Protein AF-A0A6C1KLJ1-F1 (afdb_monomer_lite)

Radius of gyration: 15.76 Å; chains: 1; bounding box: 23×33×44 Å

pLDDT: mean 94.4, std 9.0, range [53.12, 98.75]

Structure (mmCIF, N/CA/C/O backbone):
data_AF-A0A6C1KLJ1-F1
#
_entry.id   AF-A0A6C1KLJ1-F1
#
loop_
_atom_site.group_PDB
_atom_site.id
_atom_site.type_symbol
_atom_site.label_atom_id
_atom_site.label_alt_id
_atom_site.label_comp_id
_atom_site.label_asym_id
_atom_site.label_entity_id
_atom_site.label_seq_id
_atom_site.pdbx_PDB_ins_code
_atom_site.Cartn_x
_atom_site.Cartn_y
_atom_site.Cartn_z
_atom_site.occupancy
_atom_site.B_iso_or_equiv
_atom_site.auth_seq_id
_atom_site.auth_comp_id
_atom_site.auth_asym_id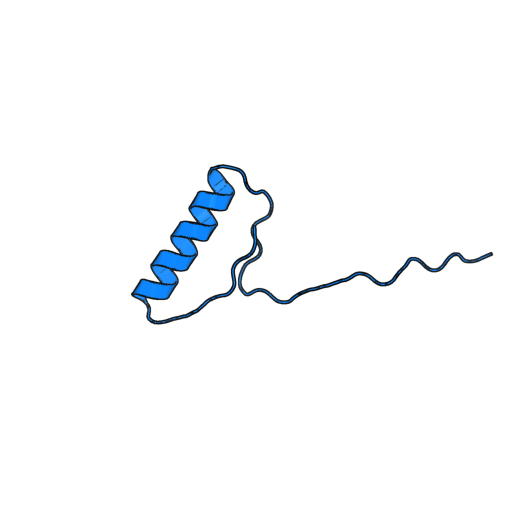
_atom_site.auth_atom_id
_atom_site.pdbx_PDB_model_num
ATOM 1 N N . MET A 1 1 ? 6.745 -25.873 -35.657 1.00 53.12 1 MET A N 1
ATOM 2 C CA . MET A 1 1 ? 6.535 -26.282 -34.255 1.00 53.12 1 MET A CA 1
ATOM 3 C C . MET A 1 1 ? 5.939 -25.094 -33.541 1.00 53.12 1 MET A C 1
ATOM 5 O O . MET A 1 1 ? 6.592 -24.063 -33.473 1.00 53.12 1 MET A O 1
ATOM 9 N N . GLU A 1 2 ? 4.690 -25.205 -33.117 1.00 68.44 2 GLU A N 1
ATOM 10 C CA . GLU A 1 2 ? 4.036 -24.177 -32.314 1.00 68.44 2 GLU A CA 1
ATOM 11 C C . GLU A 1 2 ? 4.525 -24.346 -30.874 1.00 68.44 2 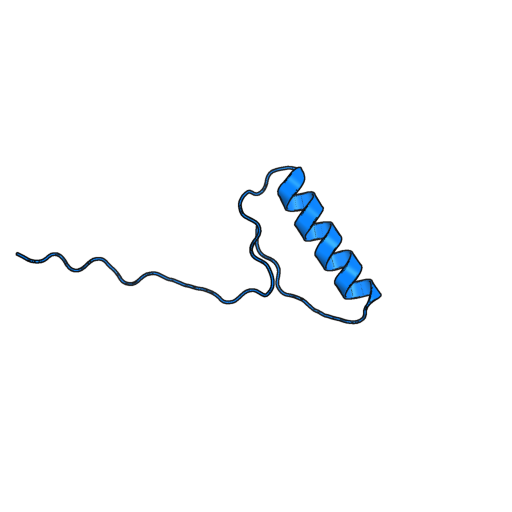GLU A C 1
ATOM 13 O O . GLU A 1 2 ? 4.362 -25.407 -30.273 1.00 68.44 2 GLU A O 1
ATOM 18 N N . HIS A 1 3 ? 5.237 -23.351 -30.354 1.00 71.31 3 HIS A N 1
ATOM 19 C CA . HIS A 1 3 ? 5.549 -23.282 -28.932 1.00 71.31 3 HIS A CA 1
ATOM 20 C C . HIS A 1 3 ? 4.415 -22.509 -28.270 1.00 71.31 3 HIS A C 1
ATOM 22 O O . HIS A 1 3 ? 4.356 -21.285 -28.375 1.00 71.31 3 HIS A O 1
ATOM 28 N N . ALA A 1 4 ? 3.495 -23.236 -27.636 1.00 80.38 4 ALA A N 1
ATOM 29 C CA . ALA A 1 4 ? 2.495 -22.621 -26.778 1.00 80.38 4 ALA A CA 1
ATOM 30 C C . ALA A 1 4 ? 3.219 -21.931 -25.613 1.00 80.38 4 ALA A C 1
ATOM 32 O O . ALA A 1 4 ? 4.096 -22.524 -24.979 1.00 80.38 4 ALA A O 1
ATOM 33 N N . LEU A 1 5 ? 2.895 -20.660 -25.375 1.00 85.25 5 LEU A N 1
ATOM 34 C CA . LEU A 1 5 ? 3.427 -19.928 -24.231 1.00 85.25 5 LEU A CA 1
ATOM 35 C C . LEU A 1 5 ? 2.897 -20.563 -22.934 1.00 85.25 5 LEU A C 1
ATOM 37 O O . LEU A 1 5 ? 1.766 -21.052 -22.926 1.00 85.25 5 LEU A O 1
ATOM 41 N N . PRO A 1 6 ? 3.686 -20.556 -21.847 1.00 87.69 6 PRO A N 1
ATOM 42 C CA . PRO A 1 6 ? 3.224 -21.058 -20.560 1.00 87.69 6 PRO A CA 1
ATOM 43 C C . PRO A 1 6 ? 2.014 -20.259 -20.058 1.00 87.69 6 PRO A C 1
ATOM 45 O O . PRO A 1 6 ? 1.866 -19.070 -20.364 1.00 87.69 6 PRO A O 1
ATOM 48 N N . GLU A 1 7 ? 1.162 -20.915 -19.269 1.00 91.00 7 GLU A N 1
ATOM 49 C CA . GLU A 1 7 ? 0.038 -20.256 -18.602 1.00 91.00 7 GLU A CA 1
ATOM 50 C C . GLU A 1 7 ? 0.546 -19.164 -17.651 1.00 91.00 7 GLU A C 1
ATOM 52 O O . GLU A 1 7 ? 1.572 -19.316 -16.985 1.00 91.00 7 GLU A O 1
ATOM 57 N N . ARG A 1 8 ? -0.158 -18.028 -17.616 1.00 93.31 8 ARG A N 1
ATOM 58 C CA . ARG A 1 8 ? 0.189 -16.908 -16.736 1.00 93.31 8 ARG A CA 1
ATOM 59 C C . ARG A 1 8 ? -0.424 -17.138 -15.363 1.00 93.31 8 ARG A C 1
ATOM 61 O O . ARG A 1 8 ? -1.628 -17.353 -15.265 1.00 93.31 8 ARG A O 1
ATOM 68 N N . GLU A 1 9 ? 0.390 -17.020 -14.323 1.00 92.00 9 GLU A N 1
ATOM 69 C CA . GLU A 1 9 ? -0.095 -17.000 -12.946 1.00 92.00 9 GLU A CA 1
ATOM 70 C C . GLU A 1 9 ? -0.763 -15.650 -12.639 1.00 92.00 9 GLU A C 1
ATOM 72 O O . GLU A 1 9 ? -0.284 -14.595 -13.065 1.00 92.00 9 GLU A O 1
ATOM 77 N N . GLY A 1 10 ? -1.889 -15.687 -11.927 1.00 93.88 10 GLY A N 1
ATOM 78 C CA . GLY A 1 10 ? -2.664 -14.512 -11.542 1.00 93.88 10 GLY A CA 1
ATOM 79 C C . GLY A 1 10 ? -3.212 -14.660 -10.127 1.00 93.88 10 GLY A C 1
ATOM 80 O O . GLY A 1 10 ? -3.464 -15.770 -9.663 1.00 93.88 10 GLY A O 1
ATOM 81 N N . MET A 1 11 ? -3.380 -13.530 -9.445 1.00 95.94 11 MET A N 1
ATOM 82 C CA . MET A 1 11 ? -3.933 -13.442 -8.095 1.00 95.94 11 MET A CA 1
ATOM 83 C C . MET A 1 11 ? -4.890 -12.253 -8.024 1.00 95.94 11 MET A C 1
ATOM 85 O O . MET A 1 11 ? -4.627 -11.215 -8.637 1.00 95.94 11 MET A O 1
ATOM 89 N N . ASP A 1 12 ? -5.967 -12.396 -7.257 1.00 96.94 12 ASP A N 1
ATOM 90 C CA . ASP A 1 12 ? -6.961 -11.342 -7.075 1.00 96.94 12 ASP A CA 1
ATOM 91 C C . ASP A 1 12 ? -6.564 -10.392 -5.938 1.00 96.94 12 ASP A C 1
ATOM 93 O O . ASP A 1 12 ? -6.193 -10.823 -4.845 1.00 96.94 12 ASP A O 1
ATOM 97 N N . TYR A 1 13 ? -6.675 -9.090 -6.203 1.00 97.56 13 TYR A N 1
ATOM 98 C CA . TYR A 1 13 ? -6.481 -8.016 -5.232 1.00 97.56 13 TYR A CA 1
ATOM 99 C C . TYR A 1 13 ? -7.489 -6.895 -5.495 1.00 97.56 13 TYR A C 1
ATOM 101 O O . TYR A 1 13 ? -7.818 -6.614 -6.648 1.00 97.56 13 TYR A O 1
ATOM 109 N N . ASP A 1 14 ? -7.924 -6.201 -4.445 1.00 98.12 14 ASP A N 1
ATOM 110 C CA . ASP A 1 14 ? -8.794 -5.027 -4.577 1.00 98.12 14 ASP A CA 1
ATOM 111 C C . ASP A 1 14 ? -8.036 -3.851 -5.204 1.00 98.12 14 ASP A C 1
ATOM 113 O O . ASP A 1 14 ? -8.593 -3.079 -5.986 1.00 98.12 14 ASP A O 1
ATOM 117 N N . VAL A 1 15 ? -6.745 -3.718 -4.874 1.00 98.00 15 VAL A N 1
ATOM 118 C CA . VAL A 1 15 ? -5.853 -2.710 -5.453 1.00 98.00 15 VAL A CA 1
ATOM 119 C C . VAL A 1 15 ? -4.478 -3.304 -5.758 1.00 98.00 15 VAL A C 1
ATOM 121 O O . VAL A 1 15 ? -3.800 -3.831 -4.876 1.00 98.00 15 VAL A O 1
ATOM 124 N N . VAL A 1 16 ? -4.027 -3.125 -7.001 1.00 98.12 16 VAL A N 1
ATOM 125 C CA . VAL A 1 16 ? -2.653 -3.408 -7.440 1.00 98.12 16 VAL A CA 1
ATOM 126 C C . VAL A 1 16 ? -1.930 -2.083 -7.666 1.00 98.12 16 VAL A C 1
ATOM 128 O O . VAL A 1 16 ? -2.303 -1.302 -8.543 1.00 98.12 16 VAL A O 1
ATOM 131 N N . VAL A 1 17 ? -0.892 -1.817 -6.879 1.00 98.19 17 VAL A N 1
ATOM 132 C CA . VAL A 1 17 ? 0.019 -0.687 -7.077 1.00 98.19 17 VAL A CA 1
ATOM 133 C C . VAL A 1 17 ? 1.231 -1.196 -7.849 1.00 98.19 17 VAL A C 1
ATOM 135 O O . VAL A 1 17 ? 1.821 -2.192 -7.469 1.00 98.19 17 VAL A O 1
ATOM 138 N N . VAL A 1 18 ? 1.616 -0.530 -8.939 1.00 97.88 18 VAL A N 1
ATOM 139 C CA . VAL A 1 18 ? 2.792 -0.937 -9.724 1.00 97.88 18 VAL A CA 1
ATOM 140 C C . VAL A 1 18 ? 3.985 -0.068 -9.341 1.00 97.88 18 VAL A C 1
ATOM 142 O O . VAL A 1 18 ? 4.078 1.088 -9.756 1.00 97.88 18 VAL A O 1
ATOM 145 N N . GLY A 1 19 ? 4.908 -0.643 -8.566 1.00 96.50 19 GLY A N 1
ATOM 146 C CA . GLY A 1 19 ? 6.190 -0.036 -8.210 1.00 96.50 19 GLY A CA 1
ATOM 147 C C . GLY A 1 19 ? 6.307 0.315 -6.726 1.0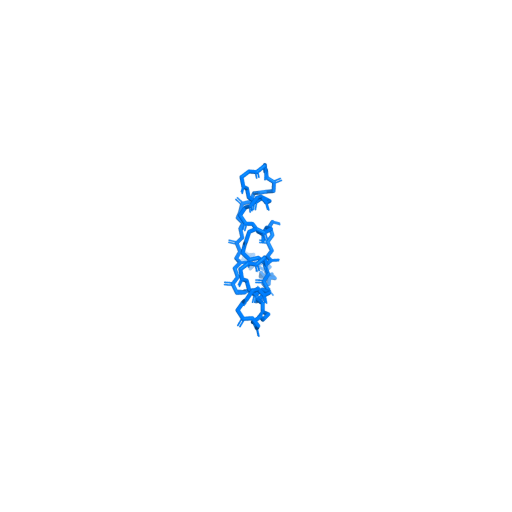0 96.50 19 GLY A C 1
ATOM 148 O O . GLY A 1 19 ? 5.731 1.293 -6.251 1.00 96.50 19 GLY A O 1
ATOM 149 N N . ALA A 1 20 ? 7.167 -0.415 -6.014 1.00 97.00 20 ALA A N 1
ATOM 150 C CA . ALA A 1 20 ? 7.423 -0.277 -4.576 1.00 97.00 20 ALA A CA 1
ATOM 151 C C . ALA A 1 20 ? 8.363 0.885 -4.189 1.00 97.00 20 ALA A C 1
ATOM 153 O O . ALA A 1 20 ? 9.132 0.800 -3.233 1.00 97.00 20 ALA A O 1
ATOM 154 N N . GLY A 1 21 ? 8.316 1.987 -4.940 1.00 98.25 21 GLY A N 1
ATOM 155 C CA . GLY A 1 21 ? 8.997 3.226 -4.569 1.00 98.25 21 GLY A CA 1
ATOM 156 C C . GLY A 1 21 ? 8.265 3.976 -3.446 1.00 98.25 21 GLY A C 1
ATOM 157 O O . GLY A 1 21 ? 7.174 3.574 -3.034 1.00 98.25 21 GLY A O 1
ATOM 158 N N . PRO A 1 22 ? 8.800 5.124 -2.987 1.00 98.56 22 PRO A N 1
ATOM 159 C CA . PRO A 1 22 ? 8.179 5.911 -1.920 1.00 98.56 22 PRO A CA 1
ATOM 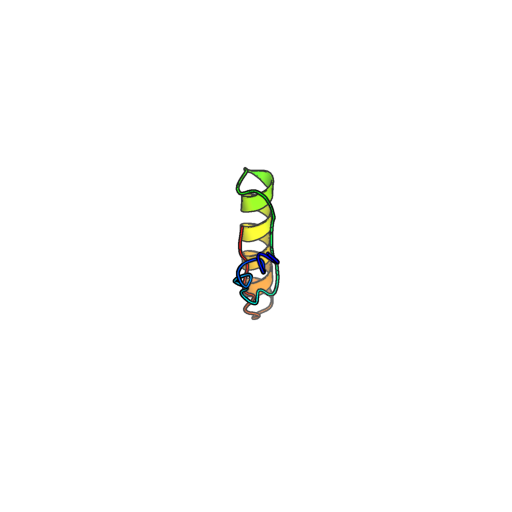160 C C . PRO A 1 22 ? 6.721 6.287 -2.209 1.00 98.56 22 PRO A C 1
ATOM 162 O O . PRO A 1 22 ? 5.885 6.221 -1.315 1.00 98.56 22 PRO A O 1
ATOM 165 N N . ALA A 1 23 ? 6.406 6.625 -3.464 1.00 98.44 23 ALA A N 1
ATOM 166 C CA . ALA A 1 23 ? 5.043 6.943 -3.879 1.00 98.44 23 ALA A CA 1
ATOM 167 C C . ALA A 1 23 ? 4.103 5.729 -3.770 1.00 98.44 23 ALA A C 1
ATOM 169 O O . ALA A 1 23 ? 3.046 5.842 -3.159 1.00 98.44 23 ALA A O 1
ATOM 170 N N . GLY A 1 24 ? 4.502 4.564 -4.296 1.00 98.50 24 GLY A N 1
ATOM 171 C CA . GLY A 1 24 ? 3.664 3.362 -4.285 1.00 98.50 24 GLY A CA 1
ATOM 172 C C . GLY A 1 24 ? 3.409 2.833 -2.874 1.00 98.50 24 GLY A C 1
ATOM 173 O O . GLY A 1 24 ? 2.268 2.546 -2.511 1.00 98.50 24 GLY A O 1
ATOM 174 N N . LEU A 1 25 ? 4.447 2.806 -2.035 1.00 98.62 25 LEU A N 1
ATOM 175 C CA . LEU A 1 25 ? 4.310 2.411 -0.633 1.00 98.62 25 LEU A CA 1
ATOM 176 C C . LEU A 1 25 ? 3.459 3.412 0.160 1.00 98.62 25 LEU A C 1
ATOM 178 O O . LEU A 1 25 ? 2.603 2.992 0.937 1.00 98.62 25 LEU A O 1
ATOM 182 N N . ALA A 1 26 ? 3.627 4.722 -0.058 1.00 98.75 26 ALA A N 1
ATOM 183 C CA . ALA A 1 26 ? 2.780 5.733 0.576 1.00 98.75 26 ALA A CA 1
ATOM 184 C C . ALA A 1 26 ? 1.303 5.572 0.179 1.00 98.75 26 ALA A C 1
ATOM 186 O O . ALA A 1 26 ? 0.428 5.649 1.044 1.00 98.75 26 ALA A O 1
ATOM 187 N N . THR A 1 27 ? 1.022 5.285 -1.097 1.00 98.62 27 THR A N 1
ATOM 188 C CA . THR A 1 27 ? -0.331 4.980 -1.580 1.00 98.62 27 THR A CA 1
ATOM 189 C C . THR A 1 27 ? -0.901 3.738 -0.896 1.00 98.62 27 THR A C 1
ATOM 191 O O . THR A 1 27 ? -1.997 3.813 -0.342 1.00 98.62 27 THR A O 1
ATOM 194 N N . ALA A 1 28 ? -0.165 2.623 -0.861 1.00 98.56 28 ALA A N 1
ATOM 195 C CA . ALA A 1 28 ? -0.632 1.379 -0.244 1.00 98.56 28 ALA A CA 1
ATOM 196 C C . ALA A 1 28 ? -0.915 1.534 1.260 1.00 98.56 28 ALA A C 1
ATOM 198 O O . ALA A 1 28 ? -1.971 1.122 1.746 1.00 98.56 28 ALA A O 1
ATOM 199 N N . ILE A 1 29 ? -0.013 2.201 1.990 1.00 9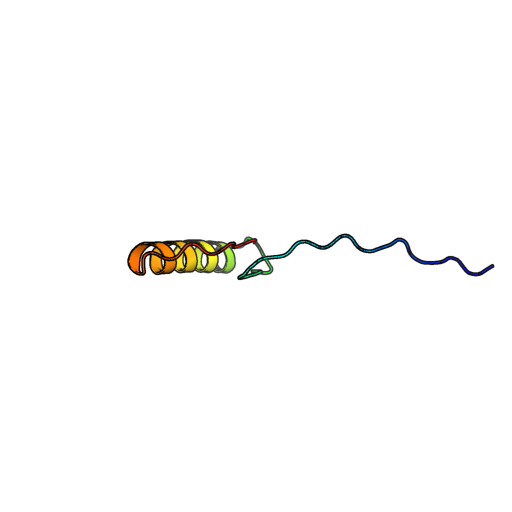8.38 29 ILE A N 1
ATOM 200 C CA . ILE A 1 29 ? -0.189 2.504 3.416 1.00 98.38 29 ILE A CA 1
ATOM 201 C C . ILE A 1 29 ? -1.429 3.374 3.624 1.00 98.38 29 ILE A C 1
ATOM 203 O O . ILE A 1 29 ? -2.248 3.083 4.498 1.00 98.38 29 ILE A O 1
ATOM 207 N N . ARG A 1 30 ? -1.602 4.427 2.816 1.00 98.50 30 ARG A N 1
ATOM 208 C CA . ARG A 1 30 ? -2.736 5.342 2.966 1.00 98.50 30 ARG A CA 1
ATOM 209 C C . ARG A 1 30 ? -4.071 4.656 2.683 1.00 98.50 30 ARG A C 1
ATOM 211 O O . ARG A 1 30 ? -5.025 4.894 3.419 1.00 98.50 30 ARG A O 1
ATOM 218 N N . LEU A 1 31 ? -4.132 3.785 1.677 1.00 98.44 31 LEU A N 1
ATOM 219 C CA . LEU A 1 31 ? -5.326 2.993 1.371 1.00 98.44 31 LEU A CA 1
ATOM 220 C C . LEU A 1 31 ? -5.713 2.083 2.542 1.00 98.44 31 LEU A C 1
ATOM 222 O O . LEU A 1 31 ? -6.870 2.083 2.959 1.00 98.44 31 LEU A O 1
ATOM 226 N N . LYS A 1 32 ? -4.748 1.370 3.136 1.00 98.25 32 LYS A N 1
ATOM 227 C CA . LYS A 1 32 ? -4.998 0.527 4.315 1.00 98.25 32 LYS A CA 1
ATOM 228 C C . LYS A 1 32 ? -5.457 1.331 5.536 1.00 98.25 32 LYS A C 1
ATOM 230 O O . LYS A 1 32 ? -6.366 0.890 6.234 1.00 98.25 32 LYS A O 1
ATOM 235 N N . GLN A 1 33 ? -4.896 2.520 5.773 1.00 98.69 33 GLN A N 1
ATOM 236 C CA . GLN A 1 33 ? -5.367 3.420 6.837 1.00 98.69 33 GLN A CA 1
ATOM 237 C C . GLN A 1 33 ? -6.830 3.828 6.632 1.00 98.69 33 GLN A C 1
ATOM 239 O O . GLN A 1 33 ? -7.636 3.707 7.549 1.00 98.69 33 GLN A O 1
ATOM 244 N N . GLN A 1 34 ? -7.192 4.262 5.421 1.00 98.56 34 GLN A N 1
ATOM 245 C CA . GLN A 1 34 ? -8.568 4.653 5.102 1.00 98.56 34 GLN A CA 1
ATOM 246 C C . GLN A 1 34 ? -9.545 3.480 5.206 1.00 98.56 34 GLN A C 1
ATOM 248 O O . GLN A 1 34 ? -10.685 3.670 5.628 1.00 98.56 34 GLN A O 1
ATOM 253 N N . ALA A 1 35 ? -9.113 2.276 4.827 1.00 98.50 35 ALA A N 1
ATOM 254 C CA . ALA A 1 35 ? -9.925 1.076 4.961 1.00 98.50 35 ALA A CA 1
ATOM 255 C C . ALA A 1 35 ? -10.224 0.774 6.437 1.00 98.50 35 ALA A C 1
ATOM 257 O O . ALA A 1 35 ? -11.388 0.581 6.791 1.00 98.50 35 ALA A O 1
ATOM 258 N N . ALA A 1 36 ? -9.205 0.850 7.300 1.00 98.25 36 ALA A N 1
ATOM 259 C CA . ALA A 1 36 ? -9.357 0.681 8.743 1.00 98.25 36 ALA A CA 1
ATOM 260 C C . ALA A 1 36 ? -10.290 1.739 9.361 1.00 98.25 36 ALA A C 1
ATOM 262 O O . ALA A 1 36 ? -11.185 1.387 10.125 1.00 98.25 36 ALA A O 1
ATOM 263 N N . GLU A 1 37 ? -10.146 3.016 8.984 1.00 98.56 37 GLU A N 1
ATOM 264 C CA . GLU A 1 37 ? -11.036 4.106 9.428 1.00 98.56 37 GLU A CA 1
ATOM 265 C C . GLU A 1 37 ? -12.509 3.857 9.053 1.00 98.56 37 GLU A C 1
ATOM 267 O O . GLU A 1 37 ? -13.416 4.262 9.779 1.00 98.56 37 GLU A O 1
ATOM 272 N N . ARG A 1 38 ? -12.759 3.181 7.926 1.00 98.06 38 ARG A N 1
ATOM 273 C CA . ARG A 1 38 ? -14.103 2.864 7.415 1.00 98.06 38 ARG A CA 1
ATOM 274 C C . ARG A 1 38 ? -14.646 1.519 7.902 1.00 98.06 38 ARG A C 1
ATOM 276 O O . ARG A 1 38 ? -15.768 1.172 7.544 1.00 98.06 38 ARG A O 1
ATOM 283 N N . GLY A 1 39 ? -13.876 0.762 8.686 1.00 97.69 39 GLY A N 1
ATOM 284 C CA . GLY A 1 39 ? -14.247 -0.593 9.106 1.00 97.69 39 GLY A CA 1
ATOM 285 C C . GLY A 1 39 ? -14.304 -1.598 7.950 1.00 97.69 39 GLY A C 1
ATOM 286 O O . GLY A 1 39 ? -15.033 -2.583 8.028 1.00 97.69 39 GLY A O 1
ATOM 287 N N . SER A 1 40 ? -13.566 -1.337 6.872 1.00 96.94 40 SER A N 1
ATOM 288 C CA . SER A 1 40 ? -13.417 -2.227 5.717 1.00 96.94 40 SER A CA 1
ATOM 289 C C . SER A 1 40 ? -12.042 -2.888 5.723 1.00 96.94 40 SER A C 1
ATOM 291 O O . SER A 1 40 ? -11.068 -2.281 6.168 1.00 96.94 40 SER A O 1
ATOM 293 N N . ASP A 1 41 ? -11.948 -4.095 5.175 1.00 95.81 41 ASP A N 1
ATOM 294 C CA . ASP A 1 41 ? -10.667 -4.711 4.836 1.00 95.81 41 ASP A CA 1
ATOM 295 C C . ASP A 1 41 ? -10.553 -4.816 3.314 1.00 95.81 41 ASP A C 1
ATOM 297 O O . ASP A 1 41 ? -11.499 -5.232 2.650 1.00 95.81 41 ASP A O 1
ATOM 301 N N . ILE A 1 42 ? -9.413 -4.381 2.777 1.00 97.88 42 ILE A N 1
ATOM 302 C CA . ILE A 1 42 ? -9.101 -4.404 1.343 1.00 97.88 42 ILE A CA 1
ATOM 303 C C . ILE A 1 42 ? -7.733 -5.037 1.141 1.00 97.88 42 ILE A C 1
ATOM 305 O O . ILE A 1 42 ? -6.788 -4.734 1.865 1.00 97.88 42 ILE A O 1
ATOM 309 N N . SER A 1 43 ? -7.584 -5.888 0.147 1.00 98.25 43 SER A N 1
ATOM 310 C CA . SER A 1 43 ? -6.318 -6.485 -0.257 1.00 98.25 43 SER A CA 1
ATOM 311 C C . SER A 1 43 ? -5.534 -5.522 -1.162 1.00 98.25 43 SER A C 1
ATOM 313 O O . SER A 1 43 ? -6.048 -5.003 -2.151 1.00 98.25 43 SER A O 1
ATOM 315 N N . VAL A 1 44 ? -4.277 -5.240 -0.800 1.00 97.94 44 VAL A N 1
ATOM 316 C CA . VAL A 1 44 ? -3.394 -4.326 -1.546 1.00 97.94 44 VAL A CA 1
ATOM 317 C C . VAL A 1 44 ? -2.049 -5.005 -1.772 1.00 97.94 44 VAL A C 1
ATOM 319 O O . VAL A 1 44 ? -1.446 -5.484 -0.810 1.00 97.94 44 VAL A O 1
ATOM 322 N N . VAL A 1 45 ? -1.577 -5.006 -3.018 1.00 98.06 45 VAL A N 1
ATOM 323 C CA . VAL A 1 45 ? -0.232 -5.459 -3.416 1.00 98.06 45 VAL A CA 1
ATOM 324 C C . VAL A 1 45 ? 0.537 -4.310 -4.074 1.00 98.06 45 VAL A C 1
ATOM 326 O O . VAL A 1 45 ? -0.079 -3.423 -4.670 1.00 98.06 45 VAL A O 1
ATOM 329 N N . VAL A 1 46 ? 1.865 -4.306 -3.923 1.00 96.81 46 VAL A N 1
ATOM 330 C CA . VAL A 1 46 ? 2.789 -3.284 -4.455 1.00 96.81 46 VAL A CA 1
ATOM 331 C C . VAL A 1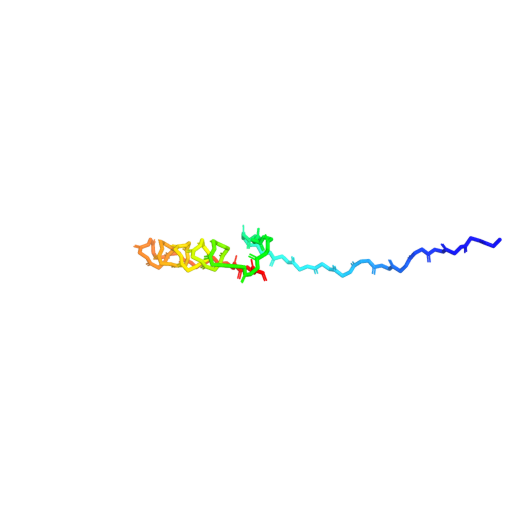 46 ? 3.907 -3.936 -5.257 1.00 96.81 46 VAL A C 1
ATOM 333 O O . VAL A 1 46 ? 4.359 -5.011 -4.805 1.00 96.81 46 VAL A O 1
#

Secondary structure (DSSP, 8-state):
---PPPPPP----SEE-S--SHHHHHHHHHHHHHHHHTT----EE-

Foldseek 3Di:
DDDDDDDDDDDDFPEEQPDPPPVSVVVQVVVCVVCVVVVHDGGYDD

InterPro domains:
  IPR003953 FAD-dependent oxidoreductase 2, FAD-binding domain [PF00890] (14-35)
  IPR036188 FAD/NAD(P)-binding domain superfamily [G3DSA:3.50.50.60] (1-46)
  IPR036188 FAD/NAD(P)-binding domain superfamily [SSF51905] (7-46)
  IPR040156 Electron transfer flavoprotein-ubiquinone oxidoreductase [PTHR10617] (5-46)

Organism: Xanthobacter autotrophicus (NCBI:txid280)

Sequence (46 aa):
MEHALPEREGMDYDVVVVGAGPAGLATAIRLKQQAAERGSDISVVV